Protein AF-A0A2E5NGF3-F1 (afdb_monomer)

Structure (mmCIF, N/CA/C/O backbone):
data_AF-A0A2E5NGF3-F1
#
_entry.id   AF-A0A2E5NGF3-F1
#
loop_
_atom_site.group_PDB
_atom_site.id
_atom_site.type_symbol
_atom_site.label_atom_id
_atom_site.label_alt_id
_atom_site.label_comp_id
_atom_site.label_asym_id
_atom_site.label_entity_id
_atom_site.label_seq_id
_atom_site.pdbx_PDB_ins_code
_atom_site.Cartn_x
_atom_site.Cartn_y
_atom_site.Cartn_z
_atom_site.occupancy
_atom_site.B_iso_or_equiv
_atom_site.auth_seq_id
_atom_site.auth_comp_id
_atom_site.auth_asym_id
_atom_site.auth_atom_id
_atom_site.pdbx_PDB_model_num
ATOM 1 N N . MET A 1 1 ? -3.157 10.403 2.608 1.00 75.75 1 MET A N 1
ATOM 2 C CA . MET A 1 1 ? -2.226 9.714 1.689 1.00 75.75 1 MET A CA 1
ATOM 3 C C . MET A 1 1 ? -0.836 9.688 2.313 1.00 75.75 1 MET A C 1
ATOM 5 O O . MET A 1 1 ? -0.455 10.687 2.913 1.00 75.75 1 MET A O 1
ATOM 9 N N . ASN A 1 2 ? -0.111 8.571 2.218 1.00 79.44 2 ASN A N 1
ATOM 10 C CA . ASN A 1 2 ? 1.241 8.432 2.765 1.00 79.44 2 ASN A CA 1
ATOM 11 C C . ASN A 1 2 ? 2.281 8.940 1.730 1.00 79.44 2 ASN A C 1
ATOM 13 O O . ASN A 1 2 ? 2.272 8.445 0.603 1.00 79.44 2 ASN A O 1
ATOM 17 N N . PRO A 1 3 ? 3.163 9.910 2.055 1.00 88.31 3 PRO A N 1
ATOM 18 C CA . PRO A 1 3 ? 4.071 10.528 1.085 1.00 88.31 3 PRO A CA 1
ATOM 19 C C . PRO A 1 3 ? 5.274 9.656 0.696 1.00 88.31 3 PRO A C 1
ATOM 21 O O . PRO A 1 3 ? 6.047 10.057 -0.165 1.00 88.31 3 PRO A O 1
ATOM 24 N N . TRP A 1 4 ? 5.443 8.463 1.278 1.00 91.75 4 TRP A N 1
ATOM 25 C CA . TRP A 1 4 ? 6.605 7.591 1.051 1.00 91.75 4 TRP A CA 1
ATOM 26 C C . TRP A 1 4 ? 6.961 7.374 -0.425 1.00 91.75 4 TRP A C 1
ATOM 28 O O . TRP A 1 4 ? 8.136 7.388 -0.792 1.00 91.75 4 TRP A O 1
ATOM 38 N N . ILE A 1 5 ? 5.942 7.238 -1.277 1.00 93.75 5 ILE A N 1
ATOM 39 C CA . ILE A 1 5 ? 6.098 6.967 -2.705 1.00 93.75 5 ILE A CA 1
ATOM 40 C C . ILE A 1 5 ? 6.784 8.129 -3.444 1.00 93.75 5 ILE A C 1
ATOM 42 O O . ILE A 1 5 ? 7.405 7.915 -4.483 1.00 93.75 5 ILE A O 1
ATOM 46 N N . ALA A 1 6 ? 6.761 9.351 -2.889 1.00 93.62 6 ALA A N 1
ATOM 47 C CA . ALA A 1 6 ? 7.523 10.490 -3.402 1.00 93.62 6 ALA A CA 1
ATOM 48 C C . ALA A 1 6 ? 9.036 10.231 -3.414 1.00 93.62 6 ALA A C 1
ATOM 50 O O . ALA A 1 6 ? 9.731 10.751 -4.286 1.00 93.62 6 ALA A O 1
ATOM 51 N N . HIS A 1 7 ? 9.535 9.390 -2.508 1.00 94.19 7 HIS A N 1
ATOM 52 C CA . HIS A 1 7 ? 10.961 9.110 -2.335 1.00 94.19 7 HIS A CA 1
ATOM 53 C C . HIS A 1 7 ? 11.447 7.877 -3.106 1.00 94.19 7 HIS A C 1
ATOM 55 O O . HIS A 1 7 ? 12.608 7.503 -2.976 1.00 94.19 7 HIS A O 1
ATOM 61 N N . LEU A 1 8 ? 10.577 7.246 -3.898 1.00 95.31 8 LEU A N 1
ATOM 62 C CA . LEU A 1 8 ? 10.939 6.130 -4.770 1.00 95.31 8 LEU A CA 1
ATOM 63 C C . LEU A 1 8 ? 11.410 6.613 -6.141 1.00 95.31 8 LEU A C 1
ATOM 65 O O . LEU A 1 8 ? 10.863 7.574 -6.686 1.00 95.31 8 LEU A O 1
ATOM 69 N N . GLU A 1 9 ? 12.385 5.937 -6.736 1.00 94.94 9 GLU A N 1
ATOM 70 C CA . GLU A 1 9 ? 12.818 6.213 -8.106 1.00 94.94 9 GLU A CA 1
ATOM 71 C C . GLU A 1 9 ? 11.881 5.554 -9.131 1.00 94.94 9 GLU A C 1
ATOM 73 O O . GLU A 1 9 ? 11.088 4.671 -8.808 1.00 94.94 9 GLU A O 1
ATOM 78 N N . ASN A 1 10 ? 11.972 5.940 -10.407 1.00 94.62 10 ASN A N 1
ATOM 79 C CA . ASN A 1 10 ? 11.099 5.385 -11.453 1.00 94.62 10 ASN A CA 1
ATOM 80 C C . ASN A 1 10 ? 11.222 3.856 -11.583 1.00 94.62 10 ASN A C 1
ATOM 82 O O . ASN A 1 10 ? 10.228 3.179 -11.840 1.00 94.62 10 ASN A O 1
ATOM 86 N N . GLN A 1 11 ? 12.424 3.307 -11.377 1.00 95.44 11 GLN A N 1
ATOM 87 C CA . GLN A 1 11 ? 12.650 1.859 -11.374 1.00 95.44 11 GLN A CA 1
ATOM 88 C C . GLN A 1 11 ? 11.911 1.150 -10.229 1.00 95.44 11 GLN A C 1
ATOM 90 O O . GLN A 1 11 ? 11.445 0.028 -10.406 1.00 95.44 11 GLN A O 1
ATOM 95 N N . ASP A 1 12 ? 11.759 1.816 -9.084 1.00 96.69 12 ASP A N 1
ATOM 96 C CA . ASP A 1 12 ? 11.060 1.280 -7.920 1.00 96.69 12 ASP A CA 1
ATOM 97 C C . ASP A 1 12 ? 9.545 1.305 -8.147 1.00 96.69 12 ASP A C 1
ATOM 99 O O . ASP A 1 12 ? 8.854 0.341 -7.829 1.00 96.69 12 ASP A O 1
ATOM 103 N N . LEU A 1 13 ? 9.027 2.373 -8.769 1.00 96.50 13 LEU A N 1
ATOM 104 C CA . LEU A 1 13 ? 7.620 2.446 -9.178 1.00 96.50 13 LEU A CA 1
ATOM 105 C C . LEU A 1 13 ? 7.281 1.353 -10.191 1.00 96.50 13 LEU A C 1
ATOM 107 O O . LEU A 1 13 ? 6.254 0.693 -10.060 1.00 96.50 13 LEU A O 1
ATOM 111 N N . LYS A 1 14 ? 8.160 1.132 -11.175 1.00 96.00 14 LYS A N 1
ATOM 112 C CA . LYS A 1 14 ? 8.012 0.024 -12.120 1.00 96.00 14 LYS A CA 1
ATOM 113 C C . LYS A 1 14 ? 8.033 -1.324 -11.399 1.00 96.00 14 LYS A C 1
ATOM 115 O O . LYS A 1 14 ? 7.204 -2.172 -11.697 1.00 96.00 14 LYS A O 1
ATOM 120 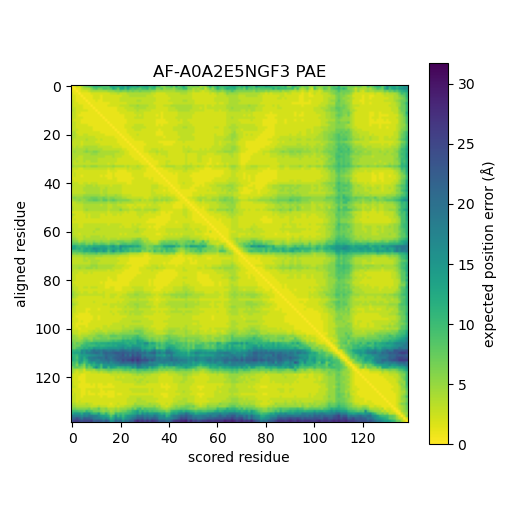N N . TRP A 1 15 ? 8.925 -1.506 -10.426 1.00 96.94 15 TRP A N 1
ATOM 121 C CA . TRP A 1 15 ? 8.966 -2.731 -9.630 1.00 96.94 15 TRP A CA 1
ATOM 122 C C . TRP A 1 15 ? 7.650 -2.974 -8.872 1.00 96.94 15 TRP A C 1
ATOM 124 O O . TRP A 1 15 ? 7.160 -4.099 -8.868 1.00 96.94 15 TRP A O 1
ATOM 134 N N . ILE A 1 16 ? 7.040 -1.932 -8.289 1.00 96.38 16 ILE A N 1
ATOM 135 C CA . ILE A 1 16 ? 5.723 -2.037 -7.632 1.00 96.38 16 ILE A CA 1
ATOM 136 C C . ILE A 1 16 ? 4.660 -2.547 -8.609 1.00 96.38 16 ILE A C 1
ATOM 138 O O . ILE A 1 16 ? 3.883 -3.425 -8.250 1.00 96.38 16 ILE A O 1
ATOM 142 N N . VAL A 1 17 ? 4.630 -2.011 -9.831 1.00 95.81 17 VAL A N 1
ATOM 143 C CA . VAL A 1 17 ? 3.672 -2.424 -10.868 1.00 95.81 17 VAL A CA 1
ATOM 144 C C . VAL A 1 17 ? 3.928 -3.865 -11.316 1.00 95.81 17 VAL A C 1
ATOM 146 O O . VAL A 1 17 ? 2.990 -4.647 -11.414 1.00 95.81 17 VAL A O 1
ATOM 149 N N . ASP A 1 18 ? 5.188 -4.219 -11.575 1.00 95.19 18 ASP A N 1
ATOM 150 C CA . ASP A 1 18 ? 5.558 -5.513 -12.158 1.00 95.19 18 ASP A CA 1
ATOM 151 C C . ASP A 1 18 ? 5.428 -6.681 -11.159 1.00 95.19 18 ASP A C 1
ATOM 153 O O . ASP A 1 18 ? 5.178 -7.814 -11.569 1.00 95.19 18 ASP A O 1
ATOM 157 N N . PHE A 1 19 ? 5.643 -6.430 -9.862 1.00 95.75 19 PHE A N 1
ATOM 158 C CA . PHE A 1 19 ? 5.737 -7.478 -8.834 1.00 95.75 19 PHE A CA 1
ATOM 159 C C . PHE A 1 19 ? 4.696 -7.368 -7.715 1.00 95.75 19 PHE A C 1
ATOM 161 O O . PHE A 1 19 ? 4.606 -8.281 -6.891 1.00 95.75 19 PHE A O 1
ATOM 168 N N . GLY A 1 20 ? 3.926 -6.280 -7.656 1.00 96.19 20 GLY A N 1
ATOM 169 C CA . GLY A 1 20 ? 2.825 -6.137 -6.709 1.00 96.19 20 GLY A CA 1
ATOM 170 C C . GLY A 1 20 ? 1.742 -7.186 -6.962 1.00 96.19 20 GLY A C 1
ATOM 171 O O . GLY A 1 20 ? 1.337 -7.419 -8.099 1.00 96.19 20 GLY A O 1
ATOM 172 N N . GLN A 1 21 ? 1.263 -7.821 -5.897 1.00 95.94 21 GLN A N 1
ATOM 173 C CA . GLN A 1 21 ? 0.214 -8.831 -5.979 1.00 95.94 21 GLN A CA 1
ATOM 174 C C . GLN A 1 21 ? -1.136 -8.183 -5.700 1.00 95.94 21 GLN A C 1
ATOM 176 O O . GLN A 1 21 ? -1.346 -7.595 -4.638 1.00 95.94 21 GLN A O 1
ATOM 181 N N . GLY A 1 22 ? -2.045 -8.272 -6.669 1.00 95.50 22 GLY A N 1
ATOM 182 C CA . GLY A 1 22 ? -3.389 -7.723 -6.544 1.00 95.50 22 GLY A CA 1
ATOM 183 C C . G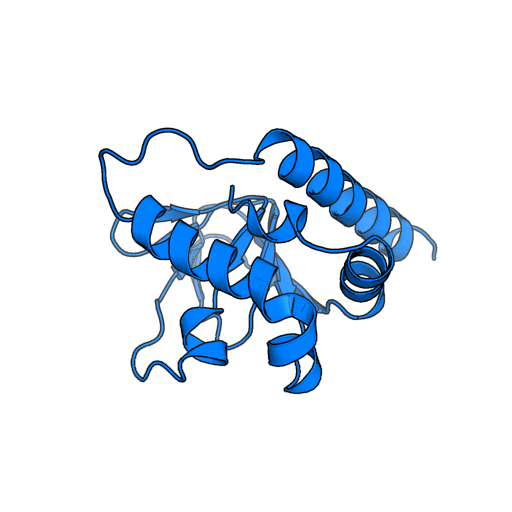LY A 1 22 ? -4.140 -8.344 -5.373 1.00 95.50 22 GLY A C 1
ATOM 184 O O . GLY A 1 22 ? -4.231 -9.567 -5.263 1.00 95.50 22 GLY A O 1
ATOM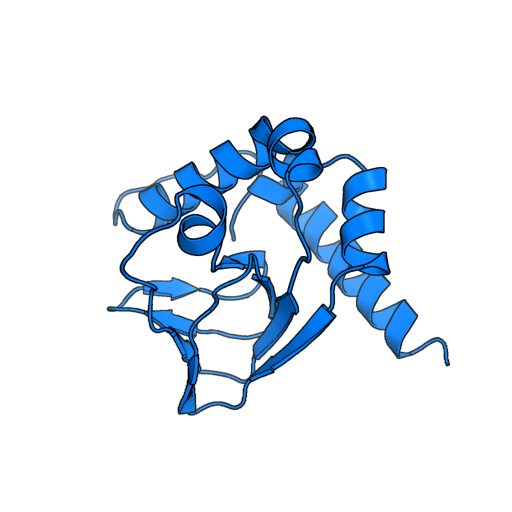 185 N N . ILE A 1 23 ? -4.708 -7.491 -4.528 1.00 95.62 23 ILE A N 1
ATOM 186 C CA . ILE A 1 23 ? -5.623 -7.894 -3.468 1.00 95.62 23 ILE A CA 1
ATOM 187 C C . ILE A 1 23 ? -6.961 -7.183 -3.635 1.00 95.62 23 ILE A C 1
ATOM 189 O O . ILE A 1 23 ? -7.027 -6.025 -4.059 1.00 95.62 23 ILE A O 1
ATOM 193 N N . TYR A 1 24 ? -8.022 -7.886 -3.263 1.00 96.62 24 TYR A N 1
ATOM 194 C CA . TYR A 1 24 ? -9.366 -7.341 -3.183 1.00 96.62 24 TYR A CA 1
ATOM 195 C C . TYR A 1 24 ? -9.990 -7.736 -1.846 1.00 96.62 24 TYR A C 1
ATOM 197 O O . TYR A 1 24 ? -9.826 -8.872 -1.393 1.00 96.62 24 TYR A O 1
ATOM 205 N N . CYS A 1 25 ? -10.689 -6.801 -1.206 1.00 96.94 25 CYS A N 1
ATOM 206 C CA . CYS A 1 25 ? -11.421 -7.065 0.026 1.00 96.94 25 CYS A CA 1
ATOM 207 C C . CYS A 1 25 ? -12.850 -6.532 -0.075 1.00 96.94 25 CYS A C 1
ATOM 209 O O . CYS A 1 25 ? -13.065 -5.357 -0.381 1.00 96.94 25 CYS A O 1
ATOM 211 N N . ASP A 1 26 ? -13.816 -7.395 0.236 1.00 97.00 26 ASP A N 1
ATOM 212 C CA . ASP A 1 26 ? -15.226 -7.024 0.274 1.00 97.00 26 ASP A CA 1
ATOM 213 C C . ASP A 1 26 ? -15.556 -6.132 1.481 1.00 97.00 26 ASP A C 1
ATOM 215 O O . ASP A 1 26 ? -14.981 -6.300 2.560 1.00 97.00 26 ASP A O 1
ATOM 219 N N . PRO A 1 27 ? -16.531 -5.216 1.357 1.00 96.94 27 PRO A N 1
ATOM 220 C CA . PRO A 1 27 ? -17.062 -4.479 2.497 1.00 96.94 27 PRO A CA 1
ATOM 221 C C . PRO A 1 27 ? -17.525 -5.399 3.627 1.00 96.94 27 PRO A C 1
ATOM 223 O O . PRO A 1 27 ? -18.141 -6.439 3.397 1.00 96.94 27 PRO A O 1
ATOM 226 N N . GLY A 1 28 ? -17.300 -4.974 4.868 1.00 95.56 28 GLY A N 1
ATOM 227 C CA . GLY A 1 28 ? -17.787 -5.676 6.055 1.00 95.56 28 GLY A CA 1
ATOM 228 C C .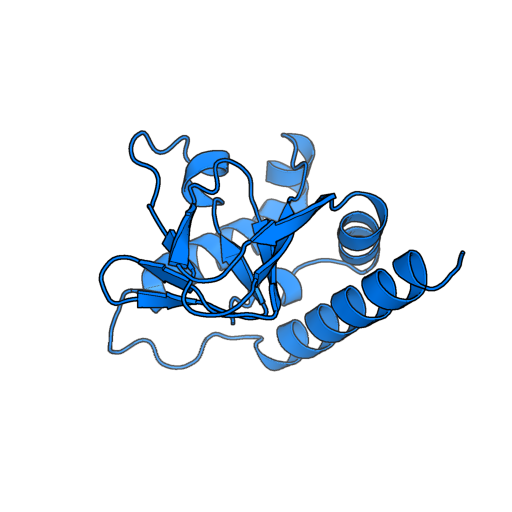 GLY A 1 28 ? -16.839 -6.743 6.604 1.00 95.56 28 GLY A C 1
ATOM 229 O O . GLY A 1 28 ? -17.057 -7.198 7.727 1.00 95.56 28 GLY A O 1
ATOM 230 N N . VAL A 1 29 ? -15.759 -7.090 5.899 1.00 96.38 29 VAL A N 1
ATOM 231 C CA . VAL A 1 29 ? -14.737 -8.009 6.425 1.00 96.38 29 VAL A CA 1
ATOM 232 C C . VAL A 1 29 ? -13.693 -7.271 7.269 1.00 96.38 29 VAL A C 1
ATOM 234 O O . VAL A 1 29 ? -13.458 -6.072 7.092 1.00 96.38 29 VAL A O 1
ATOM 237 N N . SER A 1 30 ? -13.045 -7.997 8.180 1.00 95.94 30 SER A N 1
ATOM 238 C CA . SER A 1 30 ? -11.857 -7.519 8.889 1.00 95.94 30 SER A CA 1
ATOM 239 C C . SER A 1 30 ? -10.609 -8.212 8.342 1.00 95.94 30 SER A C 1
ATOM 241 O O . SER A 1 30 ? -10.615 -9.428 8.152 1.00 95.94 30 SER A O 1
ATOM 243 N N . VAL A 1 31 ? -9.538 -7.456 8.105 1.00 94.69 31 VAL A N 1
ATOM 244 C CA . VAL A 1 31 ? -8.306 -7.939 7.464 1.00 94.69 31 VAL A CA 1
ATOM 245 C C . VAL A 1 31 ? -7.085 -7.565 8.298 1.00 94.69 31 VAL A C 1
ATOM 247 O O . VAL A 1 31 ? -7.015 -6.484 8.887 1.00 94.69 31 VAL A O 1
ATOM 250 N N . LEU A 1 32 ? -6.111 -8.474 8.330 1.00 93.19 32 LEU A N 1
ATOM 251 C CA . LEU A 1 32 ? -4.761 -8.228 8.825 1.00 93.19 32 LEU A CA 1
ATOM 252 C C . LEU A 1 32 ? -3.818 -8.129 7.626 1.00 93.19 32 LEU A C 1
ATOM 254 O O . LEU A 1 32 ? -3.788 -9.032 6.793 1.00 93.19 32 LEU A O 1
ATOM 258 N N . PHE A 1 33 ? -3.031 -7.058 7.559 1.00 91.88 33 PHE A N 1
ATOM 259 C CA . PHE A 1 33 ? -1.983 -6.911 6.550 1.00 91.88 33 PHE A CA 1
ATOM 260 C C . PHE A 1 33 ? -0.643 -7.290 7.173 1.00 91.88 33 PHE A C 1
ATOM 262 O O . PHE A 1 33 ? -0.008 -6.474 7.834 1.00 91.88 33 PHE A O 1
ATOM 269 N N . CYS A 1 34 ? -0.226 -8.542 6.990 1.00 87.06 34 CYS A N 1
ATOM 270 C CA . CYS A 1 34 ? 1.073 -9.020 7.477 1.00 87.06 34 CYS A CA 1
ATOM 271 C C . CYS A 1 34 ? 2.236 -8.579 6.574 1.00 87.06 34 CYS A C 1
ATOM 273 O O . CYS A 1 34 ? 3.384 -8.554 7.011 1.00 87.06 34 CYS A O 1
ATOM 275 N N . ASN A 1 35 ? 1.929 -8.232 5.322 1.00 92.38 35 ASN A N 1
ATOM 276 C CA . ASN A 1 35 ? 2.878 -7.724 4.344 1.00 92.38 35 ASN A CA 1
ATOM 277 C C . ASN A 1 35 ? 2.545 -6.271 3.975 1.00 92.38 35 ASN A C 1
ATOM 279 O O . ASN A 1 35 ? 1.368 -5.882 3.998 1.00 92.38 35 ASN A O 1
ATOM 283 N N . PRO A 1 36 ? 3.551 -5.471 3.573 1.00 94.81 36 PRO A N 1
ATOM 284 C CA . PRO A 1 36 ? 3.337 -4.099 3.146 1.00 94.81 36 PRO A CA 1
ATOM 285 C C . PRO A 1 36 ? 2.366 -4.054 1.969 1.00 94.81 36 PRO A C 1
ATOM 287 O O . PRO A 1 36 ? 2.620 -4.649 0.928 1.00 94.81 36 PRO A O 1
ATOM 290 N N . THR A 1 37 ? 1.258 -3.346 2.135 1.00 96.19 37 THR A N 1
ATOM 291 C CA . THR A 1 37 ? 0.158 -3.326 1.173 1.00 96.19 37 THR A CA 1
ATOM 292 C C . THR A 1 37 ? -0.188 -1.892 0.809 1.00 96.19 37 THR A C 1
ATOM 294 O O . THR A 1 37 ? -0.591 -1.107 1.670 1.00 96.19 37 THR A O 1
ATOM 297 N N . LEU A 1 38 ? -0.019 -1.537 -0.465 1.00 96.19 38 LEU A N 1
ATOM 298 C CA . LEU A 1 38 ? -0.411 -0.239 -1.005 1.00 96.19 38 LEU A CA 1
ATOM 299 C C . LEU A 1 38 ? -1.890 -0.276 -1.392 1.00 96.19 38 LEU A C 1
ATOM 301 O O . LEU A 1 38 ? -2.278 -1.020 -2.287 1.00 96.19 38 LEU A O 1
ATOM 305 N N . ILE A 1 39 ? -2.710 0.558 -0.761 1.00 95.88 39 ILE A N 1
ATOM 306 C CA . ILE A 1 39 ? -4.123 0.707 -1.112 1.00 95.88 39 ILE A CA 1
ATOM 307 C C . ILE A 1 39 ? -4.231 1.554 -2.379 1.00 95.88 39 ILE A C 1
ATOM 309 O O . ILE A 1 39 ? -3.777 2.700 -2.404 1.00 95.88 39 ILE A O 1
ATOM 313 N N . LEU A 1 40 ? -4.821 0.991 -3.430 1.00 95.50 40 LEU A N 1
ATOM 314 C CA . LEU A 1 40 ? -5.068 1.675 -4.698 1.00 95.50 40 LEU A CA 1
ATOM 315 C C . LEU A 1 40 ? -6.411 2.408 -4.668 1.00 95.50 40 LEU A C 1
ATOM 317 O O . LEU A 1 40 ? -6.492 3.569 -5.063 1.00 95.50 40 LEU A O 1
ATOM 321 N N . ASP A 1 41 ? -7.440 1.753 -4.138 1.00 95.38 41 ASP A N 1
ATOM 322 C CA . ASP A 1 41 ? -8.774 2.325 -3.993 1.00 95.38 41 ASP A CA 1
ATOM 323 C C . ASP A 1 41 ? -9.522 1.715 -2.802 1.00 95.38 41 ASP A C 1
ATOM 325 O O . ASP A 1 41 ? -9.192 0.619 -2.344 1.00 95.38 41 ASP A O 1
ATOM 329 N N . GLY A 1 42 ? -10.522 2.439 -2.302 1.00 94.62 42 GLY A N 1
ATOM 330 C CA . GLY A 1 42 ? -11.356 2.030 -1.174 1.00 94.62 42 GLY A CA 1
ATOM 331 C C . GLY A 1 42 ? -11.007 2.704 0.151 1.00 94.62 42 GLY A C 1
ATOM 332 O O . GLY A 1 42 ? -10.183 3.621 0.230 1.00 94.62 42 GLY A O 1
ATOM 333 N N . GLU A 1 43 ? -11.666 2.243 1.214 1.00 94.81 43 GLU A N 1
ATOM 334 C CA . GLU A 1 43 ? -11.531 2.785 2.566 1.00 94.81 43 GLU A CA 1
ATOM 335 C C . GLU A 1 43 ? -11.543 1.665 3.618 1.00 94.81 43 GLU A C 1
ATOM 337 O O . GLU A 1 43 ? -12.314 0.704 3.541 1.00 94.81 43 GLU A O 1
ATOM 342 N N . LEU A 1 44 ? -10.668 1.813 4.613 1.00 94.44 44 LEU A N 1
ATOM 343 C CA . LEU A 1 44 ? -10.550 0.952 5.781 1.00 94.44 44 LEU A CA 1
ATOM 344 C C . LEU A 1 44 ? -10.512 1.784 7.058 1.00 94.44 44 LEU A C 1
ATOM 346 O O . LEU A 1 44 ? -9.991 2.901 7.074 1.00 94.44 44 LEU A O 1
ATOM 350 N N . GLU A 1 45 ? -10.971 1.198 8.157 1.00 93.56 45 GLU A N 1
ATOM 351 C CA . GLU A 1 45 ? -10.934 1.800 9.483 1.00 93.56 45 GLU A CA 1
ATOM 352 C C . GLU A 1 45 ? -10.256 0.879 10.500 1.00 93.56 45 GLU A C 1
ATOM 354 O O . GLU A 1 45 ? -10.522 -0.317 10.560 1.00 93.56 45 GLU A O 1
ATOM 359 N N . CYS A 1 46 ? -9.397 1.437 11.348 1.00 90.25 46 CYS A N 1
ATOM 360 C CA . CYS A 1 46 ? -8.839 0.747 12.505 1.00 90.25 46 CYS A CA 1
ATOM 361 C C . CYS A 1 46 ? -8.877 1.688 13.710 1.00 90.25 46 CYS A C 1
ATOM 363 O O . CYS A 1 46 ? -8.262 2.755 13.692 1.00 90.25 46 CYS A O 1
ATOM 365 N N . ARG A 1 47 ? -9.600 1.306 14.773 1.00 86.25 47 ARG A N 1
ATOM 366 C CA . ARG A 1 47 ? -9.676 2.065 16.041 1.00 86.25 47 ARG A CA 1
ATOM 367 C C . ARG A 1 47 ? -9.976 3.562 15.825 1.00 86.25 47 ARG A C 1
ATOM 369 O O . ARG A 1 47 ? -9.269 4.416 16.355 1.00 86.25 47 ARG A O 1
ATOM 376 N N . GLY A 1 48 ? -10.970 3.877 14.990 1.00 83.94 48 GLY A N 1
ATOM 377 C CA . GLY A 1 48 ? -11.362 5.253 14.653 1.00 83.94 48 GLY A CA 1
ATOM 378 C C . GLY A 1 48 ? -10.462 5.973 13.638 1.00 83.94 48 GLY A C 1
ATOM 379 O O . GLY A 1 48 ? -10.747 7.112 13.279 1.00 83.94 48 GLY A O 1
ATOM 380 N N . HIS A 1 49 ? -9.396 5.335 13.142 1.00 85.69 49 HIS A N 1
ATOM 381 C CA . HIS A 1 49 ? -8.525 5.894 12.109 1.00 85.69 49 HIS A CA 1
ATOM 382 C C . HIS A 1 49 ? -8.897 5.342 10.740 1.00 85.69 49 HIS A C 1
ATOM 384 O O . HIS A 1 49 ? -8.795 4.138 10.508 1.00 85.69 49 HIS A O 1
ATOM 390 N N . ARG A 1 50 ? -9.248 6.232 9.810 1.00 89.12 50 ARG A N 1
ATOM 391 C CA . ARG A 1 50 ? -9.535 5.861 8.422 1.00 89.12 50 ARG A CA 1
ATOM 392 C C . ARG A 1 50 ? -8.305 5.952 7.530 1.00 89.12 50 ARG A C 1
ATOM 394 O O . ARG A 1 50 ? -7.455 6.838 7.691 1.00 89.12 50 ARG A O 1
ATOM 401 N N . ARG A 1 51 ? -8.204 5.024 6.586 1.00 89.12 51 ARG A N 1
ATOM 402 C CA . ARG A 1 51 ? -7.179 4.953 5.541 1.00 89.12 51 ARG A CA 1
ATOM 403 C C . ARG A 1 51 ? -7.855 4.601 4.223 1.00 89.12 51 ARG A C 1
ATOM 405 O O . ARG A 1 51 ? -8.844 3.889 4.215 1.00 89.12 51 ARG A O 1
ATOM 412 N N . GLY A 1 52 ? -7.307 5.093 3.124 1.00 90.19 52 GLY A N 1
ATOM 413 C CA . GLY A 1 52 ? -7.818 4.821 1.784 1.00 90.19 52 GLY A CA 1
ATOM 414 C C . GLY A 1 52 ? -6.698 4.921 0.762 1.00 90.19 52 GLY A C 1
ATOM 415 O O . GLY A 1 52 ? -5.538 4.684 1.109 1.00 90.19 52 GLY A O 1
ATOM 416 N N . SER A 1 53 ? -7.021 5.318 -0.465 1.00 91.75 53 SER A N 1
ATOM 417 C CA . SER A 1 53 ? -6.080 5.383 -1.588 1.00 91.75 53 SER A CA 1
ATOM 418 C C . SER A 1 53 ? -4.735 6.041 -1.232 1.00 91.75 53 SER A C 1
ATOM 420 O O . SER A 1 53 ? -4.650 7.113 -0.615 1.00 91.75 53 SER A O 1
ATOM 422 N N . GLY A 1 54 ? -3.656 5.360 -1.608 1.00 90.38 54 GLY A N 1
ATOM 423 C CA . GLY A 1 54 ? -2.272 5.739 -1.340 1.00 90.38 54 GLY A CA 1
ATOM 424 C C . GLY A 1 54 ? -1.831 5.561 0.116 1.00 90.38 54 GLY A C 1
ATOM 425 O O . GLY A 1 54 ? -0.791 6.095 0.512 1.00 90.38 54 GLY A O 1
ATOM 426 N N . ALA A 1 55 ? -2.604 4.859 0.948 1.00 90.94 55 ALA A N 1
ATOM 427 C CA . ALA A 1 55 ? -2.110 4.338 2.218 1.00 90.94 55 ALA A CA 1
ATOM 428 C C . ALA A 1 55 ? -1.199 3.126 1.975 1.00 90.94 55 ALA A C 1
ATOM 430 O O . ALA A 1 55 ? -1.477 2.301 1.112 1.00 90.94 55 ALA A O 1
ATOM 431 N N . LEU A 1 56 ? -0.128 3.018 2.760 1.00 92.81 56 LEU A N 1
ATOM 432 C CA . LEU A 1 56 ? 0.679 1.808 2.876 1.00 92.81 56 LEU A CA 1
ATOM 433 C C . LEU A 1 56 ? 0.373 1.211 4.251 1.00 92.81 56 LEU A C 1
ATOM 435 O O . LEU A 1 56 ? 0.542 1.913 5.245 1.00 92.81 56 LEU A O 1
ATOM 439 N N . LEU A 1 57 ? -0.142 -0.016 4.290 1.00 92.75 57 LEU A N 1
ATOM 440 C CA . LEU A 1 57 ? -0.494 -0.755 5.509 1.00 92.75 57 LEU A CA 1
ATOM 441 C C . LEU A 1 57 ? 0.444 -1.950 5.690 1.00 92.75 57 LEU A C 1
ATOM 443 O O . LEU A 1 57 ? 1.132 -2.324 4.746 1.00 92.75 57 LEU A O 1
ATOM 447 N N . GLY A 1 58 ? 0.485 -2.555 6.878 1.00 91.56 58 GLY A N 1
ATOM 448 C CA . GLY A 1 58 ? 1.307 -3.745 7.139 1.00 91.56 58 GLY A CA 1
ATOM 449 C C . GLY A 1 58 ? 2.815 -3.479 7.192 1.00 91.56 58 GLY A C 1
ATOM 450 O O . GLY A 1 58 ? 3.618 -4.411 7.265 1.00 91.56 58 GLY A O 1
ATOM 451 N N . LEU A 1 59 ? 3.233 -2.208 7.115 1.00 90.94 59 LEU A N 1
ATOM 452 C CA . LEU A 1 59 ? 4.648 -1.855 7.119 1.00 90.94 59 LEU A CA 1
ATOM 453 C C . LEU A 1 59 ? 5.274 -2.080 8.494 1.00 90.94 59 LEU A C 1
ATOM 455 O O . LEU A 1 59 ? 6.390 -2.584 8.565 1.00 90.94 59 LEU A O 1
ATOM 459 N N . SER A 1 60 ? 4.577 -1.718 9.569 1.00 88.31 60 SER A N 1
ATOM 460 C CA . SER A 1 60 ? 5.063 -1.921 10.936 1.00 88.31 60 SER A CA 1
ATOM 461 C C . SER A 1 60 ? 5.231 -3.414 11.249 1.00 88.31 60 SER A C 1
ATOM 463 O O . SER A 1 60 ? 6.265 -3.822 11.775 1.00 88.31 60 SER A O 1
ATOM 465 N N . GLU A 1 61 ? 4.270 -4.242 10.842 1.00 90.38 61 GLU A N 1
ATOM 466 C CA . GLU A 1 61 ? 4.302 -5.700 10.960 1.00 90.38 61 GLU A CA 1
ATOM 467 C C . GLU A 1 61 ? 5.506 -6.297 10.216 1.00 90.38 61 GLU A C 1
ATOM 469 O O . GLU A 1 61 ? 6.252 -7.094 10.779 1.00 90.38 61 GLU A O 1
ATOM 474 N N . TRP A 1 62 ? 5.762 -5.858 8.981 1.00 91.50 62 TRP A N 1
ATOM 475 C CA . TRP A 1 62 ? 6.876 -6.376 8.185 1.00 91.50 62 TRP A CA 1
ATOM 476 C C . TRP A 1 62 ? 8.247 -5.799 8.559 1.00 91.50 62 TRP A C 1
ATOM 478 O O . TRP A 1 62 ? 9.253 -6.502 8.474 1.00 91.50 62 TRP A O 1
ATOM 488 N N . TYR A 1 63 ? 8.336 -4.512 8.902 1.00 90.19 63 TYR A N 1
ATOM 489 C CA . TYR A 1 63 ? 9.611 -3.812 9.103 1.00 90.19 63 TYR A CA 1
ATOM 490 C C . TYR A 1 63 ? 10.110 -3.901 10.544 1.00 90.19 63 TYR A C 1
ATOM 492 O O . TYR A 1 63 ? 11.306 -4.098 10.756 1.00 90.19 63 TYR A O 1
ATOM 500 N N . LEU A 1 64 ? 9.203 -3.748 11.514 1.00 86.94 64 LEU A N 1
ATOM 501 C CA . LEU A 1 64 ? 9.512 -3.766 12.945 1.00 86.94 64 LEU A CA 1
ATOM 502 C C . LEU A 1 64 ? 9.223 -5.120 13.596 1.00 86.94 64 LEU A C 1
ATOM 504 O O . LEU A 1 64 ? 9.524 -5.275 14.774 1.00 86.94 64 LEU A O 1
ATOM 508 N N . GLU A 1 65 ? 8.648 -6.071 12.850 1.00 85.88 65 GLU A N 1
ATOM 509 C CA . GLU A 1 65 ? 8.255 -7.389 13.369 1.00 85.88 65 GLU A CA 1
ATOM 510 C C . GLU A 1 65 ? 7.308 -7.242 14.573 1.00 85.88 65 GLU A C 1
ATOM 512 O O . GLU A 1 65 ? 7.419 -7.933 15.583 1.00 85.88 65 GLU A O 1
ATOM 517 N N . ALA A 1 66 ? 6.384 -6.277 14.469 1.00 82.12 66 ALA A N 1
ATOM 518 C CA . ALA A 1 66 ? 5.457 -5.938 15.537 1.00 82.12 66 ALA A CA 1
ATOM 519 C C . ALA A 1 66 ? 4.576 -7.144 15.910 1.00 82.12 66 ALA A C 1
ATOM 521 O O . ALA A 1 66 ? 3.868 -7.693 15.069 1.00 82.12 66 ALA A O 1
ATOM 522 N N . GLU A 1 67 ? 4.581 -7.514 17.194 1.00 71.56 67 GLU A N 1
ATOM 523 C CA . GLU A 1 67 ? 3.854 -8.687 17.706 1.00 71.56 67 GLU A CA 1
ATOM 524 C C . GLU A 1 67 ? 2.327 -8.542 17.618 1.00 71.56 67 GLU A C 1
ATOM 526 O O . GLU A 1 67 ? 1.600 -9.533 17.551 1.00 71.56 67 GLU A O 1
ATOM 531 N N . THR A 1 68 ? 1.823 -7.306 17.612 1.00 75.88 68 THR A N 1
ATOM 532 C CA . THR A 1 68 ? 0.393 -7.012 17.482 1.00 75.88 68 THR A CA 1
ATOM 533 C C . THR A 1 68 ? 0.103 -6.328 16.158 1.00 75.88 68 THR A C 1
ATOM 535 O O . THR A 1 68 ? 0.390 -5.140 16.000 1.00 75.88 68 THR A O 1
ATOM 538 N N . SER A 1 69 ? -0.525 -7.063 15.242 1.00 79.94 69 SER A N 1
ATOM 539 C CA . SER A 1 69 ? -1.006 -6.516 13.976 1.00 79.94 69 SER A CA 1
ATOM 540 C C . SER A 1 69 ? -2.274 -5.681 14.154 1.00 79.94 69 SER A C 1
ATOM 542 O O . SER A 1 69 ? -3.135 -5.973 14.992 1.00 79.94 69 SER A O 1
ATOM 544 N N . SER A 1 70 ? -2.412 -4.646 13.330 1.00 86.06 70 SER A N 1
ATOM 545 C CA . SER A 1 70 ? -3.634 -3.840 13.279 1.00 86.06 70 SER A CA 1
ATOM 546 C C . SER A 1 70 ? -4.743 -4.575 12.524 1.00 86.06 70 SER A C 1
ATOM 548 O O . SER A 1 70 ? -4.576 -4.913 11.354 1.00 86.06 70 SER A O 1
ATOM 550 N N . LEU A 1 71 ? -5.891 -4.787 13.176 1.00 92.00 71 LEU A N 1
ATOM 551 C CA . LEU A 1 71 ? -7.090 -5.330 12.536 1.00 92.00 71 LEU A CA 1
ATOM 552 C C . LEU A 1 71 ? -7.880 -4.204 11.865 1.00 92.00 71 LEU A C 1
ATOM 554 O O . LEU A 1 71 ? -8.428 -3.337 12.546 1.00 92.00 71 LEU A O 1
ATOM 558 N N . TRP A 1 72 ? -7.925 -4.230 10.536 1.00 94.44 72 TRP A N 1
ATOM 559 C CA . TRP A 1 72 ? -8.593 -3.225 9.716 1.00 94.44 72 TRP A CA 1
ATOM 560 C C . TRP A 1 72 ? -9.983 -3.695 9.321 1.00 94.44 72 TRP A C 1
ATOM 562 O O . TRP A 1 72 ? -10.138 -4.779 8.769 1.00 94.44 72 TRP A O 1
ATOM 572 N N . GLN A 1 73 ? -10.988 -2.866 9.565 1.00 96.81 73 GLN A N 1
ATOM 573 C CA . GLN A 1 73 ? -12.340 -3.071 9.078 1.00 96.81 73 GLN A CA 1
ATOM 574 C C . GLN A 1 73 ? -12.492 -2.444 7.693 1.00 96.81 73 GLN A C 1
ATOM 576 O O . GLN A 1 73 ? -12.237 -1.254 7.521 1.00 96.81 73 GLN A O 1
ATOM 581 N N . VAL A 1 74 ? -12.942 -3.226 6.716 1.00 96.88 74 VAL A N 1
ATOM 582 C CA . VAL A 1 74 ? -13.190 -2.755 5.349 1.00 96.88 74 VAL A CA 1
ATOM 583 C C . VAL A 1 74 ? -14.560 -2.06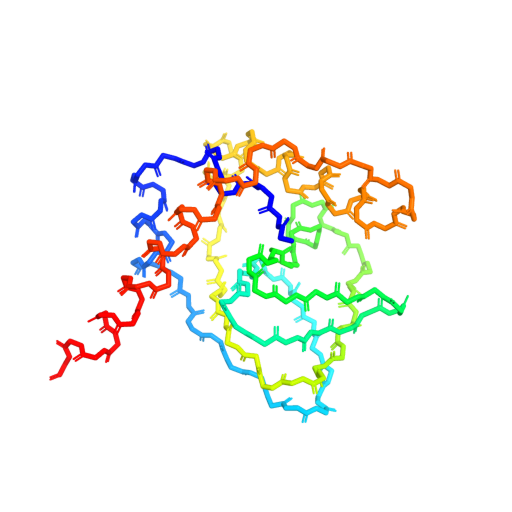9 5.301 1.00 96.88 74 VAL A C 1
ATOM 585 O O . VAL A 1 74 ? -15.588 -2.716 5.525 1.00 96.88 74 VAL A O 1
ATOM 588 N N . THR A 1 75 ? -14.587 -0.753 5.062 1.00 95.50 75 THR A N 1
ATOM 589 C CA . THR A 1 75 ? -15.824 0.059 5.061 1.00 95.50 75 THR A CA 1
ATOM 590 C C . THR A 1 75 ? -16.391 0.255 3.653 1.00 95.50 75 THR A C 1
ATOM 592 O O . THR A 1 75 ? -17.601 0.405 3.494 1.00 95.50 75 THR A O 1
ATOM 595 N N . MET A 1 76 ? -15.534 0.195 2.632 1.00 95.50 76 MET A N 1
ATOM 596 C CA . MET A 1 76 ? -15.867 0.195 1.201 1.00 95.50 76 MET A CA 1
ATOM 597 C C . MET A 1 76 ? -15.033 -0.877 0.489 1.00 95.50 76 MET A C 1
ATOM 599 O O . MET A 1 76 ? -14.025 -1.280 1.060 1.00 95.50 76 MET A O 1
ATOM 603 N N . PRO A 1 77 ? -15.394 -1.346 -0.723 1.00 96.50 77 PRO A N 1
ATOM 604 C CA . PRO A 1 77 ? -14.574 -2.324 -1.432 1.00 96.50 77 PRO A CA 1
ATOM 605 C C . PRO A 1 77 ? -13.148 -1.796 -1.583 1.00 96.50 77 PRO A C 1
ATOM 607 O O . PRO A 1 77 ? -12.963 -0.636 -1.951 1.00 96.50 77 PRO A O 1
ATOM 610 N N . VAL A 1 78 ? -12.158 -2.627 -1.272 1.00 97.62 78 VAL A N 1
ATOM 611 C CA . VAL A 1 78 ? -10.747 -2.229 -1.297 1.00 97.62 78 VAL A CA 1
ATOM 612 C C . VAL A 1 78 ? -10.022 -2.968 -2.397 1.00 97.62 78 VAL A C 1
ATOM 614 O O . VAL A 1 78 ? -10.078 -4.193 -2.468 1.00 97.62 78 VAL A O 1
ATOM 617 N N . TRP A 1 79 ? -9.276 -2.205 -3.188 1.00 97.19 79 TRP A N 1
ATOM 618 C CA . TRP A 1 79 ? -8.275 -2.708 -4.117 1.00 97.19 79 TRP A CA 1
ATOM 619 C C . TRP A 1 79 ? -6.897 -2.296 -3.627 1.00 97.19 79 TRP A C 1
ATOM 621 O O . TRP A 1 79 ? -6.660 -1.133 -3.291 1.00 97.19 79 TRP A O 1
ATOM 631 N N . GLY A 1 80 ? -5.965 -3.239 -3.603 1.00 96.69 80 GLY A N 1
ATOM 632 C CA . GLY A 1 80 ? -4.602 -2.977 -3.165 1.00 96.69 80 GLY A CA 1
ATOM 633 C C . GLY A 1 80 ? -3.570 -3.808 -3.908 1.00 96.69 80 GLY A C 1
ATOM 634 O O . GLY A 1 80 ? -3.899 -4.712 -4.674 1.00 96.69 80 GLY A O 1
ATOM 635 N N . LEU A 1 81 ? -2.309 -3.493 -3.641 1.00 97.06 81 LEU A N 1
ATOM 636 C CA . LEU A 1 81 ? -1.154 -4.280 -4.042 1.00 97.06 81 LEU A CA 1
ATOM 637 C C . LEU A 1 81 ? -0.376 -4.688 -2.803 1.00 97.06 81 LEU A C 1
ATOM 639 O O . LEU A 1 81 ? 0.226 -3.839 -2.141 1.00 97.06 81 LEU A O 1
ATOM 643 N N . GLU A 1 82 ? -0.357 -5.982 -2.516 1.00 97.44 82 GLU A N 1
ATOM 644 C CA . GLU A 1 82 ? 0.615 -6.542 -1.590 1.00 97.44 82 GLU A CA 1
ATOM 645 C C . GLU A 1 82 ? 2.002 -6.482 -2.246 1.00 97.44 82 GLU A C 1
ATOM 647 O O . GLU A 1 82 ? 2.206 -6.934 -3.374 1.00 97.44 82 GLU A O 1
ATOM 652 N N . LEU A 1 83 ? 2.966 -5.881 -1.555 1.00 96.56 83 LEU A N 1
ATOM 653 C CA . LEU A 1 83 ? 4.319 -5.686 -2.050 1.00 96.56 83 LEU A CA 1
ATOM 654 C C . LEU A 1 83 ? 5.217 -6.790 -1.478 1.00 96.56 83 LEU A C 1
ATOM 656 O O . LEU A 1 83 ? 5.441 -6.802 -0.263 1.00 96.56 83 LEU A O 1
ATOM 660 N N . PRO A 1 84 ? 5.798 -7.681 -2.310 1.00 95.25 84 PRO A N 1
ATOM 661 C CA . PRO A 1 84 ? 6.683 -8.751 -1.847 1.00 95.25 84 PRO A CA 1
ATOM 662 C C . PRO A 1 84 ? 8.075 -8.196 -1.497 1.00 95.25 84 PRO A C 1
ATOM 664 O O . PRO A 1 84 ? 9.092 -8.512 -2.124 1.00 95.25 84 PRO A O 1
ATOM 667 N N . LEU A 1 85 ? 8.121 -7.291 -0.516 1.00 94.81 85 LEU A N 1
ATOM 668 C CA . LEU A 1 85 ? 9.337 -6.613 -0.099 1.00 94.81 85 LEU A CA 1
ATOM 669 C C . LEU A 1 85 ? 10.317 -7.608 0.525 1.00 94.81 85 LEU A C 1
ATOM 671 O O . LEU A 1 85 ? 9.961 -8.582 1.183 1.00 94.81 85 LEU A O 1
ATOM 675 N N . THR A 1 86 ? 11.602 -7.319 0.347 1.00 93.75 86 THR A N 1
ATOM 676 C CA . THR A 1 86 ? 12.703 -8.183 0.787 1.00 93.75 86 THR A CA 1
ATOM 677 C C . THR A 1 86 ? 13.712 -7.373 1.591 1.00 93.75 86 THR A C 1
ATOM 679 O O . THR A 1 86 ? 13.652 -6.143 1.645 1.00 93.75 86 THR A O 1
ATOM 682 N N . GLN A 1 87 ? 14.707 -8.046 2.170 1.00 90.81 87 GLN A N 1
ATOM 683 C CA . GLN A 1 87 ? 15.812 -7.380 2.867 1.00 90.81 87 GLN A CA 1
ATOM 684 C C . GLN A 1 87 ? 16.582 -6.389 1.976 1.00 90.81 87 GLN A C 1
ATOM 686 O O . GLN A 1 87 ? 17.116 -5.397 2.471 1.00 90.81 87 GLN A O 1
ATOM 691 N N . LYS A 1 88 ? 16.605 -6.605 0.65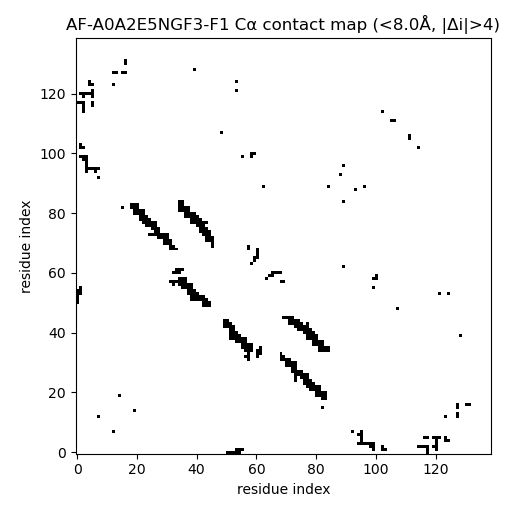1 1.00 94.12 88 LYS A N 1
ATOM 692 C CA . LYS A 1 88 ? 17.182 -5.639 -0.296 1.00 94.12 88 LYS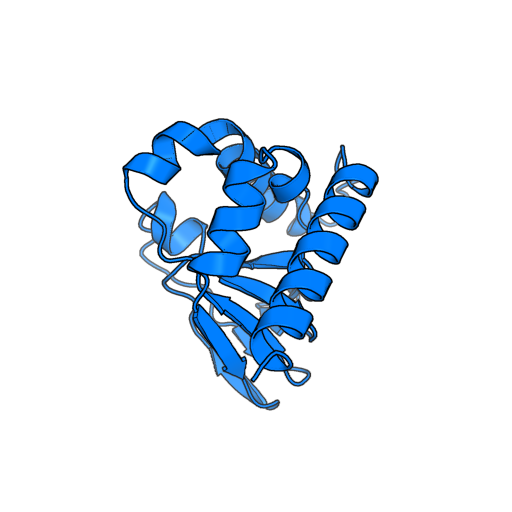 A CA 1
ATOM 693 C C . LYS A 1 88 ? 16.405 -4.319 -0.265 1.00 94.12 88 LYS A C 1
ATOM 695 O O . LYS A 1 88 ? 17.028 -3.267 -0.143 1.00 94.12 88 LYS A O 1
ATOM 700 N N . HIS A 1 89 ? 15.072 -4.393 -0.277 1.00 96.06 89 HIS A N 1
ATOM 701 C CA . HIS A 1 89 ? 14.185 -3.230 -0.214 1.00 96.06 89 HIS A CA 1
ATOM 702 C C . HIS A 1 89 ? 14.309 -2.468 1.108 1.00 96.06 89 HIS A C 1
ATOM 704 O O . HIS A 1 89 ? 14.321 -1.241 1.085 1.00 96.06 89 HIS A O 1
ATOM 710 N N . ARG A 1 90 ? 14.522 -3.154 2.247 1.00 92.94 90 ARG A N 1
ATOM 711 C CA . ARG A 1 90 ? 14.800 -2.471 3.531 1.00 92.94 90 ARG A CA 1
ATOM 712 C C . ARG A 1 90 ? 15.971 -1.486 3.422 1.00 92.94 90 ARG A C 1
ATOM 714 O O . ARG A 1 90 ? 15.940 -0.426 4.037 1.00 92.94 90 ARG A O 1
ATOM 721 N N . ARG A 1 91 ? 16.995 -1.820 2.628 1.00 92.94 91 ARG A N 1
ATOM 722 C CA . ARG A 1 91 ? 18.163 -0.954 2.405 1.00 92.94 91 ARG A CA 1
ATOM 723 C C . ARG A 1 91 ? 17.906 0.080 1.314 1.00 92.94 91 ARG A C 1
ATOM 725 O O . ARG A 1 91 ? 18.090 1.270 1.562 1.00 92.94 91 ARG A O 1
ATOM 732 N N . SER A 1 92 ? 17.486 -0.363 0.127 1.00 95.00 92 SER A N 1
ATOM 733 C CA . SER A 1 92 ? 17.347 0.517 -1.041 1.00 95.00 92 SER A CA 1
ATOM 734 C C . SER A 1 92 ? 16.236 1.547 -0.880 1.00 95.00 92 SER A C 1
ATOM 736 O O . SER A 1 92 ? 16.372 2.657 -1.373 1.00 95.00 92 SER A O 1
ATOM 738 N N . TRP A 1 93 ? 15.163 1.212 -0.162 1.00 96.19 93 TRP A N 1
ATOM 739 C CA . TRP A 1 93 ? 14.030 2.110 0.072 1.00 96.19 93 TRP A CA 1
ATOM 740 C C . TRP A 1 93 ? 14.037 2.710 1.477 1.00 96.19 93 TRP A C 1
ATOM 742 O O . TRP A 1 93 ? 13.023 3.234 1.920 1.00 96.19 93 TRP A O 1
ATOM 752 N N . SER A 1 94 ? 15.163 2.651 2.193 1.00 93.38 94 SER A N 1
ATOM 753 C CA . SER A 1 94 ? 15.259 3.075 3.599 1.00 93.38 94 SER A CA 1
ATOM 754 C C . SER A 1 94 ? 14.659 4.462 3.873 1.00 93.38 94 SER A C 1
ATOM 756 O O . SER A 1 94 ? 13.925 4.617 4.845 1.00 93.38 94 SER A O 1
ATOM 758 N N . ILE A 1 95 ? 14.889 5.445 2.993 1.00 93.19 95 ILE A N 1
ATOM 759 C CA . ILE A 1 95 ? 14.295 6.789 3.102 1.00 93.19 95 ILE A CA 1
ATOM 760 C C . ILE A 1 95 ? 12.770 6.728 2.964 1.00 93.19 95 ILE A C 1
ATOM 762 O O . ILE A 1 95 ? 12.055 7.237 3.825 1.00 93.19 95 ILE A O 1
ATOM 766 N N . ALA A 1 96 ? 12.265 6.075 1.915 1.00 93.81 96 ALA A N 1
ATOM 767 C CA . ALA A 1 96 ? 10.831 5.939 1.682 1.00 93.81 96 ALA A CA 1
ATOM 768 C C . ALA A 1 96 ? 10.141 5.205 2.845 1.00 93.81 96 ALA A C 1
ATOM 770 O O . ALA A 1 96 ? 9.112 5.659 3.338 1.00 93.81 96 ALA A O 1
ATOM 771 N N . LEU A 1 97 ? 10.740 4.125 3.355 1.00 93.25 97 LEU A N 1
ATOM 772 C CA . LEU A 1 97 ? 10.216 3.362 4.491 1.00 93.25 97 LEU A CA 1
ATOM 773 C C . LEU A 1 97 ? 10.224 4.179 5.792 1.00 93.25 97 LEU A C 1
ATOM 775 O O . LEU A 1 97 ? 9.250 4.148 6.543 1.00 93.25 97 LEU A O 1
ATOM 779 N N . ALA A 1 98 ? 11.277 4.958 6.052 1.00 90.75 98 ALA A N 1
ATOM 780 C CA . ALA A 1 98 ? 11.323 5.853 7.208 1.00 90.75 98 ALA A CA 1
ATOM 781 C C . ALA A 1 98 ? 10.234 6.936 7.131 1.00 90.75 98 ALA A C 1
ATOM 783 O O . ALA A 1 98 ? 9.562 7.220 8.126 1.00 90.75 98 ALA A O 1
ATOM 784 N N . VAL A 1 99 ? 10.016 7.504 5.941 1.00 90.69 99 VAL A N 1
ATOM 785 C CA . VAL A 1 99 ? 8.928 8.456 5.688 1.00 90.69 99 VAL A CA 1
ATOM 786 C C . VAL A 1 99 ? 7.569 7.793 5.897 1.00 90.69 99 VAL A C 1
ATOM 788 O O . VAL A 1 99 ? 6.713 8.383 6.556 1.00 90.69 99 VAL A O 1
ATOM 791 N N . ALA A 1 100 ? 7.387 6.560 5.418 1.00 90.19 100 ALA A N 1
ATOM 792 C CA . ALA A 1 100 ? 6.154 5.808 5.599 1.00 90.19 100 ALA A CA 1
ATOM 793 C C . ALA A 1 100 ? 5.820 5.591 7.081 1.00 90.19 100 ALA A C 1
ATOM 795 O O . ALA A 1 100 ? 4.726 5.957 7.506 1.00 90.19 100 ALA A O 1
ATOM 796 N N . MET A 1 101 ? 6.769 5.080 7.872 1.00 87.94 101 MET A N 1
ATOM 797 C CA . MET A 1 101 ? 6.579 4.872 9.314 1.00 87.94 101 MET A CA 1
ATOM 798 C C . MET A 1 101 ? 6.328 6.191 10.053 1.00 87.94 101 MET A C 1
ATOM 800 O O . MET A 1 101 ? 5.459 6.290 10.918 1.00 87.94 101 MET A O 1
ATOM 804 N N . SER A 1 102 ? 7.057 7.249 9.692 1.00 85.06 102 SER A N 1
ATOM 805 C CA . SER A 1 102 ? 6.856 8.568 10.290 1.00 85.06 102 SER A CA 1
ATOM 806 C C . SER A 1 102 ? 5.476 9.151 9.962 1.00 85.06 102 SER A C 1
ATOM 808 O O . SER A 1 102 ? 4.876 9.837 10.795 1.00 85.06 102 SER A O 1
ATOM 810 N N . ALA A 1 103 ? 4.962 8.894 8.758 1.00 81.56 103 ALA A N 1
ATOM 811 C CA . ALA A 1 103 ? 3.619 9.286 8.361 1.00 81.56 103 ALA A CA 1
ATOM 812 C C . ALA A 1 103 ? 2.551 8.467 9.097 1.00 81.56 103 ALA A C 1
ATOM 814 O O . ALA A 1 103 ? 1.553 9.049 9.505 1.00 81.56 103 ALA A O 1
ATOM 815 N N . GLU A 1 104 ? 2.757 7.166 9.333 1.00 77.31 104 GLU A N 1
ATOM 816 C CA . GLU A 1 104 ? 1.843 6.345 10.144 1.00 77.31 104 GLU A CA 1
ATOM 817 C C . GLU A 1 104 ? 1.667 6.920 11.553 1.00 77.31 104 GLU A C 1
ATOM 819 O O . GLU A 1 104 ? 0.533 7.120 11.993 1.00 77.31 104 GLU A O 1
ATOM 824 N N . ILE A 1 105 ? 2.776 7.270 12.217 1.00 74.62 105 ILE A N 1
ATOM 825 C CA . ILE A 1 105 ? 2.755 7.870 13.558 1.00 74.62 105 ILE A CA 1
ATOM 826 C C . ILE A 1 105 ? 2.031 9.221 13.526 1.00 74.62 105 ILE A C 1
ATOM 828 O O . ILE A 1 105 ? 1.131 9.464 14.328 1.00 74.62 105 ILE A O 1
ATOM 832 N N . ARG A 1 106 ? 2.371 10.101 12.578 1.00 73.00 106 ARG A N 1
ATOM 833 C CA . ARG A 1 106 ? 1.747 11.431 12.468 1.00 73.00 106 ARG A CA 1
ATOM 834 C C . ARG A 1 106 ? 0.262 11.366 12.126 1.00 73.00 106 ARG A C 1
ATOM 836 O O . ARG A 1 106 ? -0.515 12.119 12.690 1.00 73.00 106 ARG A O 1
ATOM 843 N N . LEU A 1 107 ? -0.159 10.431 11.278 1.00 66.12 107 LEU A N 1
ATOM 844 C CA . LEU A 1 107 ? -1.570 10.216 10.935 1.00 66.12 107 LEU A CA 1
ATOM 845 C C . LEU A 1 107 ? -2.389 9.575 12.073 1.00 66.12 107 LEU A C 1
ATOM 847 O O . LEU A 1 107 ? -3.574 9.296 11.876 1.00 66.12 107 LEU A O 1
ATOM 851 N N . SER A 1 108 ? -1.774 9.292 13.224 1.00 65.12 108 SER A N 1
ATOM 852 C CA . SER A 1 108 ? -2.467 8.944 14.472 1.00 65.12 108 SER A CA 1
ATOM 853 C C . SER A 1 108 ? -2.596 10.133 15.436 1.00 65.12 108 SER A C 1
ATOM 855 O O . SER A 1 108 ? -3.233 10.022 16.481 1.00 65.12 108 SER A O 1
ATOM 857 N N . GLN A 1 109 ? -2.013 11.286 15.085 1.00 66.50 109 GLN A N 1
ATOM 858 C CA . GLN A 1 109 ? -2.064 12.511 15.876 1.00 66.50 109 GLN A CA 1
ATOM 859 C C . GLN A 1 109 ? -3.069 13.503 15.261 1.00 66.50 109 GLN A C 1
ATOM 861 O O . GLN A 1 109 ? -2.995 13.775 14.062 1.00 66.50 109 GLN A O 1
ATOM 866 N N . PRO A 1 110 ? -3.991 14.075 16.059 1.00 55.41 110 PRO A N 1
ATOM 867 C CA . PRO A 1 110 ? -5.045 14.966 15.562 1.00 55.41 110 PRO A CA 1
ATOM 868 C C . PRO A 1 110 ? -4.533 16.303 14.992 1.00 55.41 110 PRO A C 1
ATOM 870 O O . PRO A 1 110 ? -5.214 16.896 14.161 1.00 55.41 110 PRO A O 1
ATOM 873 N N . ASP A 1 111 ? -3.323 16.740 15.364 1.00 56.34 111 ASP A N 1
ATOM 874 C CA . ASP A 1 111 ? -2.762 18.055 15.000 1.00 56.34 111 ASP A CA 1
ATOM 875 C C . ASP A 1 111 ? -1.671 18.003 13.912 1.00 56.34 111 ASP A C 1
ATOM 877 O O . ASP A 1 111 ? -0.943 18.976 13.698 1.00 56.34 111 ASP A O 1
ATOM 881 N N . ALA A 1 112 ? -1.507 16.873 13.216 1.00 57.97 112 ALA A N 1
ATOM 882 C CA . ALA A 1 112 ? -0.462 16.732 12.205 1.00 57.97 112 ALA A CA 1
ATOM 883 C C . ALA A 1 112 ? -0.746 17.604 10.963 1.00 57.97 112 ALA A C 1
ATOM 885 O O . ALA A 1 112 ? -1.437 17.194 10.030 1.00 57.97 112 ALA A O 1
ATOM 886 N N . GLN A 1 113 ? -0.183 18.815 10.929 1.00 51.88 113 GLN A N 1
ATOM 887 C CA . GLN A 1 113 ? -0.206 19.677 9.747 1.00 51.88 113 GLN A CA 1
ATOM 888 C C . GLN A 1 113 ? 0.838 19.238 8.714 1.00 51.88 113 GLN A C 1
ATOM 890 O O . GLN A 1 113 ? 2.009 19.062 9.041 1.00 51.88 113 GLN A O 1
ATOM 895 N N . GLY A 1 114 ? 0.397 19.121 7.456 1.00 57.19 114 GLY A N 1
ATOM 896 C CA . GLY A 1 114 ? 1.242 19.118 6.259 1.00 57.19 114 GLY A CA 1
ATOM 897 C C . GLY A 1 114 ? 2.290 18.007 6.202 1.00 57.19 114 GLY A C 1
ATOM 898 O O . GLY A 1 114 ? 3.444 18.200 6.576 1.00 57.19 114 GLY A O 1
ATOM 899 N N . LEU A 1 115 ? 1.924 16.853 5.641 1.00 61.25 115 LEU A N 1
ATOM 900 C CA . LEU A 1 115 ? 2.937 15.918 5.152 1.00 61.25 115 LEU A CA 1
ATOM 901 C C . LEU A 1 115 ? 3.659 16.588 3.968 1.00 61.25 115 LEU A C 1
ATOM 903 O O . LEU A 1 115 ? 3.008 17.087 3.050 1.00 61.25 115 LEU A O 1
ATOM 907 N N . ALA A 1 116 ? 4.991 16.649 4.006 1.00 64.31 116 ALA A N 1
ATOM 908 C CA . ALA A 1 116 ? 5.782 17.116 2.870 1.00 64.31 116 ALA A CA 1
ATOM 909 C C . ALA A 1 116 ? 5.587 16.177 1.663 1.00 64.31 116 ALA A C 1
ATOM 911 O O . ALA A 1 116 ? 5.197 15.020 1.825 1.00 64.31 116 ALA A O 1
ATOM 912 N N . ASP A 1 117 ? 5.844 16.685 0.457 1.00 78.75 117 ASP A N 1
ATOM 913 C CA . ASP A 1 117 ? 5.902 15.905 -0.790 1.00 78.75 117 ASP A CA 1
ATOM 914 C C . ASP A 1 117 ? 4.594 15.217 -1.230 1.00 78.75 117 ASP A C 1
ATOM 916 O O . ASP A 1 117 ? 4.599 14.321 -2.076 1.00 78.75 117 ASP A O 1
ATOM 920 N N . VAL A 1 118 ? 3.443 15.671 -0.720 1.00 81.12 118 VAL A N 1
ATOM 921 C CA . VAL A 1 118 ? 2.118 15.128 -1.074 1.00 81.12 118 VAL A CA 1
ATOM 922 C C . VAL A 1 118 ? 1.836 15.229 -2.575 1.00 81.12 118 VAL A C 1
ATOM 924 O O . VAL A 1 118 ? 1.286 14.292 -3.142 1.00 81.12 118 VAL A O 1
ATOM 927 N N . GLU A 1 119 ? 2.239 16.308 -3.247 1.00 86.06 119 GLU A N 1
ATOM 928 C CA . GLU A 1 119 ? 2.014 16.466 -4.692 1.00 86.06 119 GLU A CA 1
ATOM 929 C C . GLU A 1 119 ? 2.844 15.471 -5.521 1.00 86.06 119 GLU A C 1
ATOM 931 O O . GLU A 1 119 ? 2.311 14.779 -6.394 1.00 86.06 119 GLU A O 1
ATOM 936 N N . ALA A 1 120 ? 4.134 15.326 -5.202 1.00 88.94 120 ALA A N 1
ATOM 937 C CA . ALA A 1 120 ? 5.005 14.343 -5.844 1.00 88.94 120 ALA A CA 1
ATOM 938 C C . ALA A 1 120 ? 4.513 12.910 -5.588 1.00 88.94 120 ALA A C 1
ATOM 940 O O . ALA A 1 120 ? 4.481 12.084 -6.505 1.00 88.94 120 ALA A O 1
ATOM 941 N N . ALA A 1 121 ? 4.065 12.628 -4.361 1.00 91.69 121 ALA A N 1
ATOM 942 C CA . ALA A 1 121 ? 3.453 11.357 -4.009 1.00 91.69 121 ALA A CA 1
ATOM 943 C C . ALA A 1 121 ? 2.170 11.096 -4.815 1.00 91.69 121 ALA A C 1
ATOM 945 O O . ALA A 1 121 ? 2.001 9.994 -5.330 1.00 91.69 121 ALA A O 1
ATOM 946 N N . GLN A 1 122 ? 1.299 12.097 -4.994 1.00 91.88 122 GLN A N 1
ATOM 947 C CA . GLN A 1 122 ? 0.064 11.959 -5.776 1.00 91.88 122 GLN A CA 1
ATOM 948 C C . GLN A 1 122 ? 0.369 11.642 -7.238 1.00 91.88 122 GLN A C 1
ATOM 950 O O . GLN A 1 122 ? -0.276 10.780 -7.833 1.00 91.88 122 GLN A O 1
ATOM 955 N N . LEU A 1 123 ? 1.356 12.322 -7.826 1.00 93.69 123 LEU A N 1
ATOM 956 C CA . LEU A 1 123 ? 1.741 12.098 -9.216 1.00 93.69 123 LEU A CA 1
ATOM 957 C C . LEU A 1 123 ? 2.273 10.674 -9.432 1.00 93.69 123 LEU A C 1
ATOM 959 O O . LEU A 1 123 ? 1.834 9.992 -10.358 1.00 93.69 123 LEU A O 1
ATOM 963 N N . LYS A 1 124 ? 3.155 10.199 -8.546 1.00 95.38 124 LYS A N 1
ATOM 964 C CA . LYS A 1 124 ? 3.694 8.831 -8.604 1.00 95.38 124 LYS A CA 1
ATOM 965 C C . LYS A 1 124 ? 2.638 7.771 -8.297 1.00 95.38 124 LYS A C 1
ATOM 967 O O . LYS A 1 124 ? 2.620 6.729 -8.942 1.00 95.38 124 LYS A O 1
ATOM 972 N N . PHE A 1 125 ? 1.723 8.051 -7.374 1.00 95.25 125 PHE A N 1
ATOM 973 C CA . PHE A 1 125 ? 0.603 7.166 -7.077 1.00 95.25 125 PHE A CA 1
ATOM 974 C C . PHE A 1 125 ? -0.327 7.002 -8.286 1.00 95.25 125 PHE A C 1
ATOM 976 O O . PHE A 1 125 ? -0.617 5.875 -8.679 1.00 95.25 125 PHE A O 1
ATOM 983 N N . ARG A 1 126 ? -0.716 8.104 -8.945 1.00 94.38 126 ARG A N 1
ATOM 984 C CA . ARG A 1 126 ? -1.508 8.049 -10.187 1.00 94.38 126 ARG A CA 1
ATOM 985 C C . ARG A 1 126 ? -0.806 7.264 -11.291 1.00 94.38 126 ARG A C 1
ATOM 987 O O . ARG A 1 126 ? -1.467 6.532 -12.019 1.00 94.38 126 ARG A O 1
ATOM 994 N N . TYR A 1 127 ? 0.516 7.406 -11.408 1.00 94.81 127 TYR A N 1
ATOM 995 C CA . TYR A 1 127 ? 1.300 6.598 -12.337 1.00 94.81 127 TYR A CA 1
ATOM 996 C C . TYR A 1 127 ? 1.153 5.101 -12.034 1.00 94.81 127 TYR A C 1
ATOM 998 O O . TYR A 1 127 ? 0.797 4.349 -12.935 1.00 94.81 127 TYR A O 1
ATOM 1006 N N . VAL A 1 128 ? 1.353 4.676 -10.780 1.00 94.81 128 VAL A N 1
ATOM 1007 C CA . VAL A 1 128 ? 1.206 3.263 -10.386 1.00 94.81 128 VAL A CA 1
ATOM 1008 C C . VAL A 1 128 ? -0.194 2.740 -10.707 1.00 94.81 128 VAL A C 1
ATOM 1010 O O . VAL A 1 128 ? -0.302 1.721 -11.380 1.00 94.81 128 VAL A O 1
ATOM 1013 N N . VAL A 1 129 ? -1.250 3.457 -10.304 1.00 94.38 129 VAL A N 1
ATOM 1014 C CA . VAL A 1 129 ? -2.645 3.060 -10.579 1.00 94.38 129 VAL A CA 1
ATOM 1015 C C . VAL A 1 129 ? -2.876 2.881 -12.082 1.00 94.38 129 VAL A C 1
ATOM 1017 O O . VAL A 1 129 ? -3.306 1.816 -12.513 1.00 94.38 129 VAL A O 1
ATOM 1020 N N . SER A 1 130 ? -2.493 3.872 -12.893 1.00 93.56 130 SER A N 1
ATOM 1021 C CA . SER A 1 130 ? -2.673 3.818 -14.348 1.00 93.56 130 SER A CA 1
ATOM 1022 C C . SER A 1 130 ? -1.908 2.661 -15.001 1.00 93.56 130 SER A C 1
ATOM 1024 O O . SER A 1 130 ? -2.402 2.042 -15.941 1.00 93.56 130 SER A O 1
ATOM 1026 N N . GLN A 1 131 ? -0.695 2.350 -14.536 1.00 93.25 131 GLN A N 1
ATOM 1027 C CA . GLN A 1 131 ? 0.080 1.239 -15.093 1.00 93.25 131 GLN A CA 1
ATOM 1028 C C . GLN A 1 131 ? -0.473 -0.131 -14.685 1.00 93.25 131 GLN A C 1
ATOM 1030 O O . GLN A 1 131 ? -0.478 -1.049 -15.504 1.00 93.25 131 GLN A O 1
ATOM 1035 N N . VAL A 1 132 ? -0.965 -0.270 -13.453 1.00 90.56 132 VAL A N 1
ATOM 1036 C CA . VAL A 1 132 ? -1.624 -1.497 -12.978 1.00 90.56 132 VAL A CA 1
ATOM 1037 C C . VAL A 1 132 ? -2.890 -1.765 -13.784 1.00 90.56 132 VAL A C 1
ATOM 1039 O O . VAL A 1 132 ? -3.064 -2.873 -14.285 1.00 90.56 132 VAL A O 1
ATOM 1042 N N . GLU A 1 133 ? -3.726 -0.745 -13.995 1.00 88.12 133 GLU A N 1
ATOM 1043 C CA . GLU A 1 133 ? -4.906 -0.843 -14.860 1.00 88.12 133 GLU A CA 1
ATOM 1044 C C . GLU A 1 133 ? -4.513 -1.297 -16.271 1.00 88.12 133 GLU A C 1
ATOM 1046 O O . GLU A 1 133 ? -5.026 -2.298 -16.763 1.00 88.12 133 GLU A O 1
ATOM 1051 N N . ASN A 1 134 ? -3.537 -0.639 -16.901 1.00 85.81 134 ASN A N 1
ATOM 1052 C CA . ASN A 1 134 ? -3.085 -1.017 -18.243 1.00 85.81 134 ASN A CA 1
ATOM 1053 C C . ASN A 1 134 ? -2.528 -2.449 -18.321 1.00 85.81 134 ASN A C 1
ATOM 1055 O O . ASN A 1 134 ? -2.631 -3.084 -19.367 1.00 85.81 134 ASN A O 1
ATOM 1059 N N . THR A 1 135 ? -1.943 -2.964 -17.237 1.00 78.12 135 THR A N 1
ATOM 1060 C CA . THR A 1 135 ? -1.407 -4.334 -17.181 1.00 78.12 135 THR A CA 1
ATOM 1061 C C . THR A 1 135 ? -2.531 -5.366 -17.050 1.00 78.12 135 THR A C 1
ATOM 1063 O O . THR A 1 135 ? -2.458 -6.432 -17.654 1.00 78.12 135 THR A O 1
ATOM 1066 N N . LEU A 1 136 ? -3.593 -5.042 -16.307 1.00 65.44 136 LEU A N 1
ATOM 1067 C CA . LEU A 1 136 ? -4.766 -5.904 -16.120 1.00 65.44 136 LEU A CA 1
ATOM 1068 C C . LEU A 1 136 ? -5.689 -5.928 -17.348 1.00 65.44 136 LEU A C 1
ATOM 1070 O O . LEU A 1 136 ? -6.260 -6.970 -17.656 1.00 65.44 136 LEU A O 1
ATOM 1074 N N . TRP A 1 137 ? -5.816 -4.803 -18.057 1.00 57.78 137 TRP A N 1
ATOM 1075 C CA . TRP A 1 137 ? -6.633 -4.666 -19.273 1.00 57.78 137 TRP A CA 1
ATOM 1076 C C . TRP A 1 137 ? -5.852 -4.912 -20.578 1.00 57.78 137 TRP A C 1
ATOM 1078 O O . TRP A 1 137 ? -6.420 -4.808 -21.661 1.00 57.78 137 TRP A O 1
ATOM 1088 N N . GLY A 1 138 ? -4.551 -5.203 -20.490 1.00 48.31 138 GLY A N 1
ATOM 1089 C CA . GLY A 1 138 ? -3.654 -5.432 -21.630 1.00 48.31 138 GLY A CA 1
ATOM 1090 C C . GLY A 1 138 ? -3.594 -6.879 -22.141 1.00 48.31 138 GLY A C 1
ATOM 1091 O O . GLY A 1 138 ? -2.666 -7.204 -22.885 1.00 48.31 138 GLY A O 1
ATOM 1092 N N . ILE A 1 139 ? -4.541 -7.732 -21.734 1.00 45.16 139 ILE A N 1
ATOM 1093 C CA . ILE A 1 139 ? -4.766 -9.107 -22.225 1.00 45.16 139 ILE A CA 1
ATOM 1094 C C . ILE A 1 139 ? -6.010 -9.101 -23.117 1.00 45.16 139 ILE A C 1
ATOM 1096 O O . ILE A 1 139 ? -5.979 -9.777 -24.170 1.00 45.16 139 ILE A O 1
#

Solvent-accessible surface area (backbone atoms only — not comparable to full-atom values): 7562 Å² total; per-residue (Å²): 112,44,36,21,59,44,66,52,53,73,70,52,51,50,46,49,53,77,59,34,42,82,43,76,44,61,54,78,42,74,46,72,49,67,47,34,27,39,26,66,38,39,35,34,36,41,97,92,42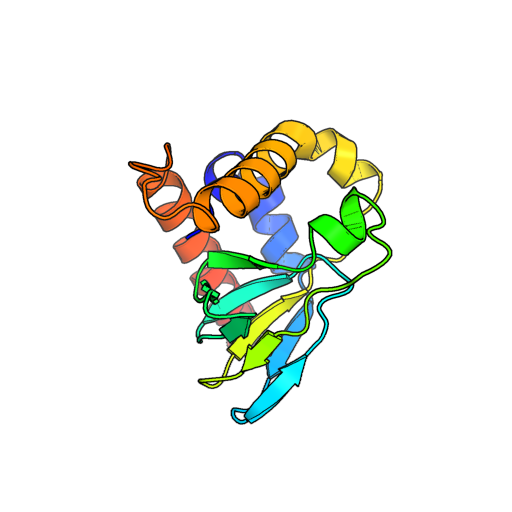,77,47,34,47,46,28,73,41,21,46,58,35,58,74,69,62,45,91,74,72,67,64,30,36,26,74,33,56,30,36,30,28,38,42,83,74,49,77,65,47,60,61,79,38,39,68,22,51,51,45,36,54,52,42,55,57,40,75,74,43,96,80,65,75,77,76,68,56,48,68,54,14,50,55,48,50,52,50,43,53,54,51,42,51,51,61,71,70,68,119

Radius of gyration: 14.24 Å;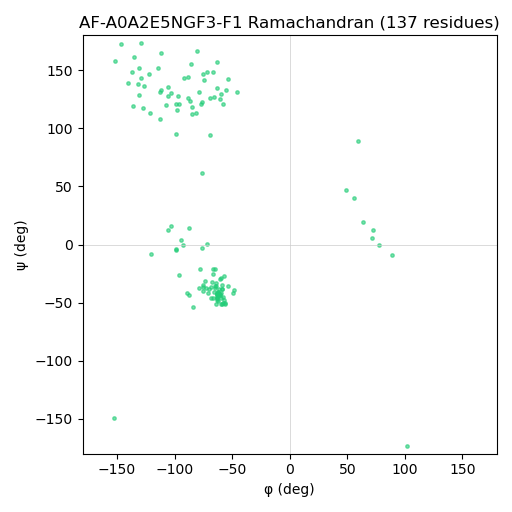 Cα contacts (8 Å, |Δi|>4): 237; chains: 1; bounding box: 36×29×40 Å

Secondary structure (DSSP, 8-state):
--GGGGGS-HHHHHHHHHHPEEEEE-TT-EEE--S-EEEEE-EEEETTEEEETT-EESHHHHHH--SS--EEEESS-EEEEE----HHHHHHTHHHHHHHHHHHHHTTSTT----TTHHHHHHHHHHHHHHHHHHHS--

Sequence (139 aa):
MNPWIAHLENQDLKWIVDFGQGIYCDPGVSVLFCNPTLILDGELECRGHRRGSGALLGLSEWYLEAETSSLWQVTMPVWGLELPLTQKHRRSWSIALAVAMSAEIRLSQPDAQGLADVEAAQLKFRYVVSQVENTLWGI

pLDDT: mean 88.25, std 11.56, range [45.16, 97.62]

Nearest PDB structures (foldseek):
  7rys-assembly1_A  TM=7.979E-01  e=1.595E-03  Spirochaeta thermophila
  7tj6-assembly1_A  TM=7.906E-01  e=4.613E-03  Spirochaeta thermophila DSM 6578
  8io0-assembly1_B  TM=7.133E-01  e=3.052E-03  Homo sapiens
  6vxz-assembly1_A  TM=6.289E-01  e=4.894E-03  Spirochaeta thermophila DSM 6578
  7ru0-assembly1_A  TM=6.655E-01  e=3.430E-02  Spirochaeta thermophila

Mean predicted aligned error: 4.91 Å

Foldseek 3Di:
DQLLLLQDDPVVLVLCLVAWDKDKDAAFDKDFQLAWKAWCAAWKDFPNQIDGHRQTANLCCNPVVDPDTTIIHGHHITIITGRPDDPVCCPVSVVSSVSNVVVVVLSVDPPNPDDPNVVSSVVSSVVSSVSNVCVVVVD